Protein 6NU9 (pdb70)

Sequence (168 aa):
ISDISGSYVVVPGTALQPLLYQALDLPAEIVARAGRLTTATVKVSQVDGRIDCETLLGNKKTFRRTSFVVDGAVLETNHNLSSFDASSQSTTMAAGPFSSLTTYAASAAGLEVRYVAAGLDHRRAVVFAPGVSSPRSAPGEVTAFCSSALYRFNREAQRLNFWFHPEGLLGPFAPFSSPGHVWE

Foldseek 3Di:
DLWQFAKWKFQLCQCLLVCVVQVDDPVLSVLSNQWMWIWGWGDDDQKIWIWIGAAPDIDIFMDHAQFDFAALGGWHGDSVQQKIDDDQKIKHWDADQQHIKMWIDGVVGTGIGGTGGDGYDHDHVVSVVVSQVVLQVVSVVSNVVGTSADSCQSRDRNHVTGGDDNPD

Solvent-accessible surface area: 7821 Å² total; per-residue (Å²): 112,110,82,4,52,32,28,13,30,0,41,0,96,26,0,56,64,0,0,112,34,2,118,12,55,86,87,2,6,47,54,0,11,136,4,24,0,7,0,98,7,49,33,62,106,40,104,0,45,8,50,4,68,0,17,78,82,55,25,150,16,42,8,65,90,39,15,95,4,51,60,84,76,89,2,64,12,58,30,104,128,32,40,0,30,7,64,97,19,37,3,59,11,63,18,75,106,66,1,0,77,0,93,3,50,13,106,89,14,98,31,117,6,76,1,54,76,31,118,13,101,165,11,56,43,54,60,0,64,36,0,29,46,6,2,135,150,42,3,50,77,41,103,100,130,97,19,40,4,12,21,15,1,0,0,4,3,3,1,4,4,8,6,36,104,88,166,125

Radius of gyration: 14.6 Å; Cα contacts (8 Å, |Δi|>4): 409; chains: 1; bounding box: 34×32×35 Å

Secondary structure (DSSP, 8-state):
-----EEEEEEGGGGHHHHHHTT--HHHHHHHHT-EEEEEEEEETTEEEEEEEETTEEEEEEEETT-B--B--B-EEEGGGTEEEETTEEEEEEEETTEEEEEEEETTEEEEEEE-BS------HHHHHHHHHHHHHHHHHTT---B---HHHHSSTTTT---S-S--

Nearest PDB structures (foldseek):
  6nu9-assembly1_A  TM=1.006E+00  e=6.346E-36  Paslahepevirus balayani
  7fyd-assembly1_A  TM=7.045E-01  e=6.389E-04  Homo sapiens
  7fzt-assembly1_A  TM=7.239E-01  e=8.554E-04  Homo sapiens
  1fdq-assembly2_B  TM=6.853E-01  e=8.069E-04  Homo sapiens
  5n4m-assembly1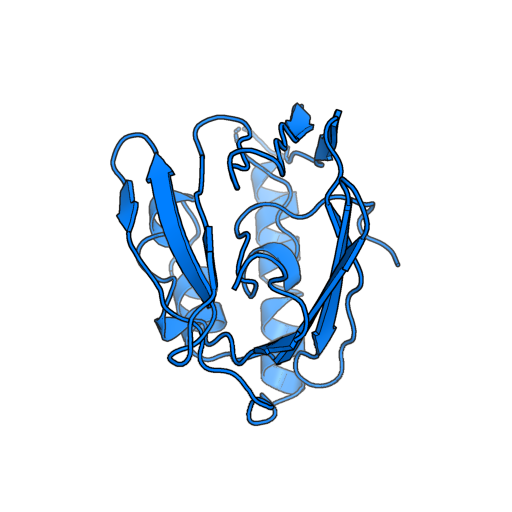_A  TM=6.999E-01  e=5.220E-03  Homo sapiens

B-factor: mean 17.51, std 11.41, range [2.57, 58.58]

Organism: Hepatitis E virus genotype 1 (isolate Human/Pakistan/Sar-55) (NCBI:txid33774)

Structure (mmCIF, N/CA/C/O backbone):
data_6NU9
#
_entry.id   6NU9
#
_cell.length_a   64.399
_cell.length_b   64.399
_cell.length_c   158.901
_cell.angle_alpha   90.000
_cell.angle_beta   90.000
_cell.angle_gamma   120.000
#
_symmetry.space_group_name_H-M   'P 65 2 2'
#
loop_
_entity.id
_entity.type
_entity.pdbx_description
1 polymer 'Zinc-Binding Non-Structural Protein'
2 non-polymer 'ZINC ION'
3 non-polymer 'NITRITE ION'
4 non-polymer GLYCEROL
5 water water
#
loop_
_atom_site.group_PDB
_atom_site.id
_atom_site.type_symbol
_atom_site.label_atom_id
_atom_site.label_alt_id
_atom_site.label_comp_id
_atom_site.label_asym_id
_atom_site.label_entity_id
_atom_site.label_seq_id
_atom_site.pdbx_PDB_ins_code
_atom_site.Cartn_x
_atom_site.Cartn_y
_atom_site.Cartn_z
_atom_site.occupancy
_atom_site.B_iso_or_equiv
_atom_site.auth_seq_id
_atom_site.auth_comp_id
_atom_site.auth_asym_id
_atom_site.auth_atom_id
_atom_site.pdbx_PDB_model_num
ATOM 1 N N . ILE A 1 7 ? -11.143 18.770 91.215 1.00 41.21 7 ILE A N 1
ATOM 2 C CA . ILE A 1 7 ? -11.737 19.022 89.910 1.00 39.40 7 ILE A CA 1
ATOM 3 C C . ILE A 1 7 ? -11.416 20.416 89.414 1.00 37.35 7 ILE A C 1
ATOM 4 O O . ILE A 1 7 ? -10.811 20.578 88.360 1.00 38.19 7 ILE A O 1
ATOM 6 N N . SER A 1 8 ? -11.865 21.435 90.156 1.00 35.16 8 SER A N 1
ATOM 7 C CA . SER A 1 8 ? -11.555 22.806 89.765 1.00 35.25 8 SER A CA 1
ATOM 8 C C . SER A 1 8 ? -10.079 23.119 89.956 1.00 35.46 8 SER A C 1
ATOM 9 O O . SER A 1 8 ? -9.547 24.015 89.289 1.00 38.61 8 SER A O 1
ATOM 12 N N . ASP A 1 9 ? -9.409 22.407 90.857 1.00 32.07 9 ASP A N 1
ATOM 13 C CA . ASP A 1 9 ? -7.973 22.544 91.077 1.00 27.61 9 ASP A CA 1
ATOM 14 C C . ASP A 1 9 ? -7.296 21.390 90.352 1.00 21.86 9 ASP A C 1
ATOM 15 O O . ASP A 1 9 ? -7.476 20.228 90.730 1.00 21.93 9 ASP A O 1
ATOM 20 N N . ILE A 1 10 ? -6.532 21.704 89.298 1.00 18.49 10 ILE A N 1
ATOM 21 C CA . ILE A 1 10 ? -5.813 20.678 88.544 1.00 17.03 10 ILE A CA 1
ATOM 22 C C . ILE A 1 10 ? -4.469 20.334 89.172 1.00 18.20 10 ILE A C 1
ATOM 23 O O . ILE A 1 10 ? -3.718 19.523 88.609 1.00 15.80 10 ILE A O 1
ATOM 28 N N . SER A 1 11 ? -4.159 20.900 90.336 1.00 20.79 11 SER A N 1
ATOM 29 C CA . SER A 1 11 ? -2.869 20.685 90.980 1.00 15.28 11 SER A CA 1
ATOM 30 C C . SER A 1 11 ? -2.608 19.199 91.202 1.00 15.48 11 SER A C 1
ATOM 31 O O . SER A 1 11 ? -3.474 18.468 91.688 1.00 15.66 11 SER A O 1
ATOM 34 N N . GLY A 1 12 ? -1.408 18.751 90.857 1.00 13.37 12 GLY A N 1
ATOM 35 C CA . GLY A 1 12 ? -1.047 17.372 91.106 1.00 12.93 12 GLY A CA 1
ATOM 36 C C . GLY A 1 12 ? 0.184 16.985 90.315 1.00 11.45 12 GLY A C 1
ATOM 37 O O . GLY A 1 12 ? 0.857 17.829 89.721 1.00 14.85 12 GLY A O 1
ATOM 38 N N . SER A 1 13 ? 0.468 15.686 90.337 1.00 13.22 13 SER A N 1
ATOM 39 C CA . SER A 1 13 ? 1.583 15.090 89.613 1.00 9.88 13 SER A CA 1
ATOM 40 C C . SER A 1 13 ? 1.022 14.179 88.532 1.00 9.57 13 SER A C 1
ATOM 41 O O . SER A 1 13 ? 0.185 13.318 88.820 1.00 10.18 13 SER A O 1
ATOM 44 N N . TYR A 1 14 ? 1.477 14.366 87.292 1.00 8.74 14 TYR A N 1
ATOM 45 C CA . TYR A 1 14 ? 0.907 13.664 86.152 1.00 8.54 14 TYR A CA 1
ATOM 46 C C . TYR A 1 14 ? 2.006 13.035 85.308 1.00 7.69 14 TYR A C 1
ATOM 47 O O . TYR A 1 14 ? 3.119 13.557 85.225 1.00 7.18 14 TYR A O 1
ATOM 56 N N . VAL A 1 15 ? 1.671 11.918 84.666 1.00 7.69 15 VAL A N 1
ATOM 57 C CA . VAL A 1 15 ? 2.577 11.213 83.764 1.00 8.22 15 VAL A CA 1
ATOM 58 C C . VAL A 1 15 ? 2.279 11.684 82.346 1.00 6.87 15 VAL A C 1
ATOM 59 O O . VAL A 1 15 ? 1.149 11.536 81.867 1.00 7.20 15 VAL A O 1
ATOM 63 N N . VAL A 1 16 ? 3.278 12.239 81.671 1.00 6.36 16 VAL A N 1
ATOM 64 C CA A VAL A 1 16 ? 3.121 12.799 80.334 0.75 6.13 16 VAL A CA 1
ATOM 65 C CA B VAL A 1 16 ? 3.112 12.790 80.332 0.25 6.13 16 VAL A CA 1
ATOM 66 C C . VAL A 1 16 ? 4.071 12.074 79.390 1.00 5.91 16 VAL A C 1
ATOM 67 O O . VAL A 1 16 ? 5.245 12.420 79.278 1.00 6.21 16 VAL A O 1
ATOM 74 N N . PRO A 1 17 ? 3.592 11.041 78.687 1.00 6.13 17 PRO A N 1
ATOM 75 C CA . PRO A 1 17 ? 4.434 10.373 77.690 1.00 6.13 17 PRO A CA 1
ATOM 76 C C . PRO A 1 17 ? 4.280 10.993 76.309 1.00 6.01 17 PRO A C 1
ATOM 77 O O . PRO A 1 17 ? 3.192 11.400 75.893 1.00 6.03 17 PRO A O 1
ATOM 81 N N . GLY A 1 18 ? 5.400 11.055 75.588 1.00 5.98 18 GLY A N 1
ATOM 82 C CA . GLY A 1 18 ? 5.400 11.604 74.242 1.00 5.93 18 GLY A CA 1
ATOM 83 C C . GLY A 1 18 ? 4.497 10.875 73.268 1.00 6.24 18 GLY A C 1
ATOM 84 O O . GLY A 1 18 ? 4.100 11.458 72.252 1.00 6.18 18 GLY A O 1
ATOM 85 N N . THR A 1 19 ? 4.159 9.614 73.551 1.00 15.69 19 THR A N 1
ATOM 86 C CA . THR A 1 19 ? 3.230 8.887 72.693 1.00 6.99 19 THR A CA 1
ATOM 87 C C . THR A 1 19 ? 1.853 9.534 72.648 1.00 12.78 19 THR A C 1
ATOM 88 O O . THR A 1 19 ? 1.110 9.312 71.688 1.00 12.06 19 THR A O 1
ATOM 92 N N . ALA A 1 20 ? 1.490 10.312 73.664 1.00 6.61 20 ALA A N 1
ATOM 93 C CA . ALA A 1 20 ? 0.156 10.888 73.756 1.00 6.73 20 ALA A CA 1
ATOM 94 C C . ALA A 1 20 ? -0.003 12.187 72.973 1.00 6.46 20 ALA A C 1
ATOM 95 O O . ALA A 1 20 ? -1.118 12.720 72.913 1.00 7.44 20 ALA A O 1
ATOM 97 N N . LEU A 1 21 ? 1.071 12.707 72.370 1.00 6.12 21 LEU A N 1
ATOM 98 C CA . LEU A 1 21 ? 1.045 14.024 71.742 1.00 5.86 21 LEU A CA 1
ATOM 99 C C . LEU A 1 21 ? 1.560 13.994 70.306 1.00 5.86 21 LEU A C 1
ATOM 100 O O . LEU A 1 21 ? 1.838 15.053 69.735 1.00 5.63 21 LEU A O 1
ATOM 105 N N . GLN A 1 22 ? 1.669 12.811 69.706 1.00 6.85 22 GLN A N 1
ATOM 106 C CA . GLN A 1 22 ? 2.213 12.712 68.352 1.00 6.45 22 GLN A CA 1
ATOM 107 C C . GLN A 1 22 ? 1.449 13.525 67.313 1.00 6.45 22 GLN A C 1
ATOM 108 O O . GLN A 1 22 ? 2.108 14.164 66.472 1.00 6.63 22 GLN A O 1
ATOM 114 N N . PRO A 1 23 ? 0.111 13.531 67.272 1.00 6.60 23 PRO A N 1
ATOM 115 C CA . PRO A 1 23 ? -0.560 14.412 66.303 1.00 6.91 23 PRO A CA 1
ATOM 116 C C . PRO A 1 23 ? -0.201 15.871 66.497 1.00 6.12 23 PRO A C 1
ATOM 117 O O . PRO A 1 23 ? -0.120 16.625 65.519 1.00 7.41 23 PRO A O 1
ATOM 121 N N . LEU A 1 24 ? 0.017 16.296 67.741 1.00 5.81 24 LEU A N 1
ATOM 122 C CA A LEU A 1 24 ? 0.407 17.680 67.975 0.68 5.44 24 LEU A CA 1
ATOM 123 C CA B LEU A 1 24 ? 0.419 17.674 68.000 0.32 5.44 24 LEU A CA 1
ATOM 124 C C . LEU A 1 24 ? 1.797 17.956 67.414 1.00 5.24 24 LEU A C 1
ATOM 125 O O . LEU A 1 24 ? 2.008 18.972 66.742 1.00 5.09 24 LEU A O 1
ATOM 134 N N . TYR A 1 25 ? 2.756 17.059 67.669 1.00 5.32 25 TYR A N 1
ATOM 135 C CA . TYR A 1 25 ? 4.109 17.261 67.155 1.00 5.32 25 TYR A CA 1
ATOM 136 C C . TYR A 1 25 ? 4.111 17.357 65.633 1.00 5.63 25 TYR A C 1
ATOM 137 O O . TYR A 1 25 ? 4.843 18.170 65.053 1.00 5.59 25 TYR A O 1
ATOM 146 N N . GLN A 1 26 ? 3.311 16.522 64.968 1.00 6.04 26 GLN A N 1
ATOM 147 C CA . GLN A 1 26 ? 3.208 16.608 63.515 1.00 11.65 26 GLN A CA 1
ATOM 148 C C . GLN A 1 26 ? 2.647 17.957 63.083 1.00 10.31 26 GLN A C 1
ATOM 149 O O . GLN A 1 26 ? 3.100 18.538 62.091 1.00 7.73 26 GLN A O 1
ATOM 155 N N . ALA A 1 27 ? 1.670 18.479 63.830 1.00 5.84 27 ALA A N 1
ATOM 156 C CA . ALA A 1 27 ? 1.047 19.749 63.480 1.00 8.16 27 ALA A CA 1
ATOM 157 C C . ALA A 1 27 ? 1.991 20.920 63.686 1.00 9.66 27 ALA A C 1
ATOM 158 O O . ALA A 1 27 ? 1.744 22.004 63.147 1.00 10.67 27 ALA A O 1
ATOM 160 N N . LEU A 1 28 ? 3.056 20.723 64.454 1.00 8.86 28 LEU A N 1
ATOM 161 C CA . LEU A 1 28 ? 4.063 21.743 64.697 1.00 8.76 28 LEU A CA 1
ATOM 162 C C . LEU A 1 28 ? 5.130 21.783 63.615 1.00 8.63 28 LEU A C 1
ATOM 163 O O . LEU A 1 28 ? 6.077 22.563 63.738 1.00 6.82 28 LEU A O 1
ATOM 168 N N . ASP A 1 29 ? 5.004 20.956 62.575 1.00 12.44 29 ASP A N 1
ATOM 169 C CA . ASP A 1 29 ? 5.957 20.895 61.462 1.00 14.98 29 ASP A CA 1
ATOM 170 C C . ASP A 1 29 ? 7.359 20.519 61.935 1.00 14.18 29 ASP A C 1
ATOM 171 O O . ASP A 1 29 ? 8.362 21.022 61.422 1.00 13.12 29 ASP A O 1
ATOM 176 N N . LEU A 1 30 ? 7.431 19.614 62.914 1.00 11.18 30 LEU A N 1
ATOM 177 C CA . LEU A 1 30 ? 8.703 19.133 63.426 1.00 10.42 30 LEU A CA 1
ATOM 178 C C . LEU A 1 30 ? 9.223 17.986 62.561 1.00 12.12 30 LEU A C 1
ATOM 179 O O . LEU A 1 30 ? 8.438 17.231 61.983 1.00 12.55 30 LEU A O 1
ATOM 184 N N . PRO A 1 31 ? 10.541 17.833 62.459 1.00 13.08 31 PRO A N 1
ATOM 185 C CA . PRO A 1 31 ? 11.093 16.743 61.649 1.00 11.98 31 PRO A CA 1
ATOM 186 C C . PRO A 1 31 ? 10.841 15.379 62.279 1.00 10.14 31 PRO A C 1
ATOM 187 O O . PRO A 1 31 ? 10.574 15.249 63.475 1.00 8.50 31 PRO A O 1
ATOM 191 N N . ALA A 1 32 ? 10.936 14.348 61.432 1.00 8.22 32 ALA A N 1
ATOM 192 C CA . ALA A 1 32 ? 10.640 12.983 61.859 1.00 8.15 32 ALA A CA 1
ATOM 193 C C . ALA A 1 32 ? 11.457 12.579 63.079 1.00 7.78 32 ALA A C 1
ATOM 194 O O . ALA A 1 32 ? 10.941 11.916 63.986 1.00 7.26 32 ALA A O 1
ATOM 196 N N . GLU A 1 33 ? 12.733 12.978 63.124 1.00 8.69 33 GLU A N 1
ATOM 197 C CA . GLU A 1 33 ? 13.591 12.609 64.248 1.00 9.66 33 GLU A CA 1
ATOM 198 C C . GLU A 1 33 ? 13.072 13.179 65.564 1.00 7.33 33 GLU A C 1
ATOM 199 O O . GLU A 1 33 ? 13.073 12.489 66.590 1.00 6.20 33 GLU A O 1
ATOM 205 N N . ILE A 1 34 ? 12.625 14.439 65.555 1.00 6.27 34 ILE A N 1
ATOM 206 C CA . ILE A 1 34 ? 12.143 15.069 66.783 1.00 5.78 34 ILE A CA 1
ATOM 207 C C . ILE A 1 34 ? 10.828 14.436 67.224 1.00 5.69 34 ILE A C 1
ATOM 208 O O . ILE A 1 34 ? 10.634 14.133 68.407 1.00 5.42 34 ILE A O 1
ATOM 213 N N . VAL A 1 35 ? 9.896 14.245 66.285 1.00 6.03 35 VAL A N 1
ATOM 214 C CA . VAL A 1 35 ? 8.636 13.583 66.617 1.00 6.09 35 VAL A CA 1
ATOM 215 C C . VAL A 1 35 ? 8.892 12.214 67.235 1.00 6.07 35 VAL A C 1
ATOM 216 O O . VAL A 1 35 ? 8.271 11.850 68.240 1.00 5.91 35 VAL A O 1
ATOM 220 N N . ALA A 1 36 ? 9.816 11.438 66.647 1.00 6.35 36 ALA A N 1
ATOM 221 C CA . ALA A 1 36 ? 10.094 10.090 67.141 1.00 6.49 36 ALA A CA 1
ATOM 222 C C . ALA A 1 36 ? 10.815 10.124 68.482 1.00 6.09 36 ALA A C 1
ATOM 223 O O . ALA A 1 36 ? 10.507 9.329 69.379 1.00 6.09 36 ALA A O 1
ATOM 225 N N . ARG A 1 37 ? 11.772 11.038 68.646 1.00 5.84 37 ARG A N 1
ATOM 226 C CA . ARG A 1 37 ? 12.495 11.121 69.914 1.00 5.57 37 ARG A CA 1
ATOM 227 C C . ARG A 1 37 ? 11.552 11.467 71.060 1.00 5.27 37 ARG A C 1
ATOM 228 O O . ARG A 1 37 ? 11.582 10.832 72.122 1.00 7.73 37 ARG A O 1
ATOM 236 N N . ALA A 1 38 ? 10.709 12.481 70.864 1.00 5.13 38 ALA A N 1
ATOM 237 C CA . ALA A 1 38 ? 9.727 12.830 71.883 1.00 6.09 38 ALA A CA 1
ATOM 238 C C . ALA A 1 38 ? 8.777 11.674 72.159 1.00 6.79 38 ALA A C 1
ATOM 239 O O . ALA A 1 38 ? 8.354 11.484 73.303 1.00 5.15 38 ALA A O 1
ATOM 241 N N . GLY A 1 39 ? 8.442 10.888 71.130 1.00 6.25 39 GLY A N 1
ATOM 242 C CA . GLY A 1 39 ? 7.552 9.756 71.327 1.00 5.78 39 GLY A CA 1
ATOM 243 C C . GLY A 1 39 ? 8.110 8.694 72.254 1.00 5.88 39 GLY A C 1
ATOM 244 O O . GLY A 1 39 ? 7.349 7.949 72.878 1.00 9.75 39 GLY A O 1
ATOM 245 N N . ARG A 1 40 ? 9.433 8.595 72.352 1.00 7.68 40 ARG A N 1
ATOM 246 C CA . ARG A 1 40 ? 10.065 7.604 73.213 1.00 6.01 40 ARG A CA 1
ATOM 247 C C . ARG A 1 40 ? 10.317 8.113 74.624 1.00 7.54 40 ARG A C 1
ATOM 248 O O . ARG A 1 40 ? 10.798 7.349 75.462 1.00 7.27 40 ARG A O 1
ATOM 256 N N . LEU A 1 41 ? 10.008 9.373 74.906 1.00 10.40 41 LEU A N 1
ATOM 257 C CA . LEU A 1 41 ? 10.302 9.979 76.193 1.00 8.84 41 LEU A CA 1
ATOM 258 C C . LEU A 1 41 ? 9.034 10.116 77.023 1.00 5.30 41 LEU A C 1
ATOM 259 O O . LEU A 1 41 ? 7.919 10.136 76.499 1.00 5.36 41 LEU A O 1
ATOM 264 N N . THR A 1 42 ? 9.225 10.191 78.341 1.00 5.36 42 THR A N 1
ATOM 265 C CA A THR A 1 42 ? 8.118 10.385 79.260 0.67 7.68 42 THR A CA 1
ATOM 266 C CA B THR A 1 42 ? 8.132 10.337 79.294 0.33 7.76 42 THR A CA 1
ATOM 267 C C . THR A 1 42 ? 8.596 11.232 80.430 1.00 5.50 42 THR A C 1
ATOM 268 O O . THR A 1 42 ? 9.757 11.164 80.840 1.00 6.00 42 THR A O 1
ATOM 275 N N . ALA A 1 43 ? 7.691 12.055 80.951 1.00 5.59 43 ALA A N 1
ATOM 276 C CA . ALA A 1 43 ? 8.062 12.988 82.001 1.00 5.70 43 ALA A CA 1
ATOM 277 C C . ALA A 1 43 ? 7.022 12.976 83.111 1.00 6.08 43 ALA A C 1
ATOM 278 O O . ALA A 1 43 ? 5.870 12.576 82.916 1.00 6.23 43 ALA A O 1
ATOM 280 N N . THR A 1 44 ? 7.463 13.397 84.293 1.00 6.32 44 THR A N 1
ATOM 281 C CA . THR A 1 44 ? 6.576 13.758 85.388 1.00 6.77 44 THR A CA 1
ATOM 282 C C . THR A 1 44 ? 6.443 15.273 85.390 1.00 6.90 44 THR A C 1
ATOM 283 O O . THR A 1 44 ? 7.451 15.987 85.367 1.00 6.80 44 THR A O 1
ATOM 287 N N . VAL A 1 45 ? 5.211 15.765 85.396 1.00 7.21 45 VAL A N 1
ATOM 288 C CA . VAL A 1 45 ? 4.964 17.196 85.514 1.00 7.54 45 VAL A CA 1
ATOM 289 C C . VAL A 1 45 ? 4.185 17.431 86.794 1.00 8.23 45 VAL A C 1
ATOM 290 O O . VAL A 1 45 ? 3.074 16.911 86.958 1.00 8.50 45 VAL A O 1
ATOM 294 N N . LYS A 1 46 ? 4.770 18.206 87.697 1.00 8.59 46 LYS A N 1
ATOM 295 C CA . LYS A 1 46 ? 4.106 18.615 88.928 1.00 9.37 46 LYS A CA 1
ATOM 296 C C . LYS A 1 46 ? 3.450 19.967 88.674 1.00 9.89 46 LYS A C 1
ATOM 297 O O . LYS A 1 46 ? 4.133 20.965 88.424 1.00 9.96 46 LYS A O 1
ATOM 303 N N . VAL A 1 47 ? 2.122 19.993 88.713 1.00 10.36 47 VAL A N 1
ATOM 304 C CA . VAL A 1 47 ? 1.347 21.183 88.386 1.00 10.99 47 VAL A CA 1
ATOM 305 C C . VAL A 1 47 ? 0.850 21.812 89.679 1.00 12.02 47 VAL A C 1
ATOM 306 O O . VAL A 1 47 ? 0.346 21.115 90.569 1.00 12.33 47 VAL A O 1
ATOM 310 N N . SER A 1 48 ? 0.990 23.130 89.789 1.00 16.85 48 SER A N 1
ATOM 311 C CA . SER A 1 48 ? 0.442 23.874 90.917 1.00 13.83 48 SER A CA 1
ATOM 312 C C . SER A 1 48 ? -0.342 25.048 90.353 1.00 14.63 48 SER A C 1
ATOM 313 O O . SER A 1 48 ? 0.239 25.955 89.749 1.00 14.68 48 SER A O 1
ATOM 316 N N . GLN A 1 49 ? -1.653 25.033 90.545 1.00 15.36 49 GLN A N 1
ATOM 317 C CA . GLN A 1 49 ? -2.511 26.124 90.107 1.00 17.14 49 GLN A CA 1
ATOM 318 C C . GLN A 1 49 ? -2.796 27.039 91.290 1.00 19.99 49 GLN A C 1
ATOM 319 O O . GLN A 1 49 ? -3.414 26.610 92.271 1.00 20.69 49 GLN A O 1
ATOM 325 N N . VAL A 1 50 ? -2.346 28.290 91.196 1.00 22.41 50 VAL A N 1
ATOM 326 C CA . VAL A 1 50 ? -2.655 29.323 92.177 1.00 25.86 50 VAL A CA 1
ATOM 327 C C . VAL A 1 50 ? -3.317 30.486 91.445 1.00 27.41 50 VAL A C 1
A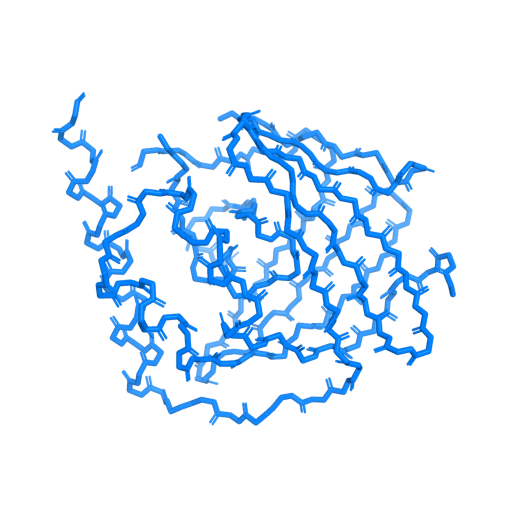TOM 328 O O . VAL A 1 50 ? -2.803 30.956 90.424 1.00 28.01 50 VAL A O 1
ATOM 332 N N . ASP A 1 51 ? -4.476 30.921 91.945 1.00 28.84 51 ASP A N 1
ATOM 333 C CA . ASP A 1 51 ? -5.163 32.091 91.406 1.00 32.83 51 ASP A CA 1
ATOM 334 C C . ASP A 1 51 ? -5.319 32.011 89.893 1.00 33.16 51 ASP A C 1
ATOM 335 O O . ASP A 1 51 ? -6.009 31.124 89.374 1.00 34.57 51 ASP A O 1
ATOM 337 N N . GLY A 1 52 ? -4.661 32.925 89.185 1.00 30.90 52 GLY A N 1
ATOM 338 C CA . GLY A 1 52 ? -4.694 32.934 87.738 1.00 28.67 52 GLY A CA 1
ATOM 339 C C . GLY A 1 52 ? -3.387 32.458 87.148 1.00 26.30 52 GLY A C 1
ATOM 340 O O . GLY A 1 52 ? -3.024 32.848 86.036 1.00 27.72 52 GLY A O 1
ATOM 341 N N . ARG A 1 53 ? -2.667 31.614 87.884 1.00 22.09 53 ARG A N 1
ATOM 342 C CA . ARG A 1 53 ? -1.340 31.172 87.482 1.00 21.08 53 ARG A CA 1
ATOM 343 C C . ARG A 1 53 ? -1.250 29.657 87.571 1.00 17.85 53 ARG A C 1
ATOM 344 O O . ARG A 1 53 ? -1.884 29.041 88.425 1.00 17.54 53 ARG A O 1
ATOM 352 N N . ILE A 1 54 ? -0.420 29.066 86.711 1.00 16.55 54 ILE A N 1
ATOM 353 C CA . ILE A 1 54 ? -0.104 27.640 86.739 1.00 14.84 54 ILE A CA 1
ATOM 354 C C . ILE A 1 54 ? 1.408 27.507 86.709 1.00 14.04 54 ILE A C 1
ATOM 355 O O . ILE A 1 54 ? 2.045 27.890 85.721 1.00 13.73 54 ILE A O 1
ATOM 360 N N . ASP A 1 55 ? 1.981 26.978 87.783 1.00 13.82 55 ASP A N 1
ATOM 361 C CA . ASP A 1 55 ? 3.402 26.684 87.849 1.00 13.11 55 ASP A CA 1
ATOM 362 C C . ASP A 1 55 ? 3.614 25.217 87.517 1.00 11.94 55 ASP A C 1
ATOM 363 O O . ASP A 1 55 ? 2.879 24.354 88.001 1.00 11.86 55 ASP A O 1
ATOM 368 N N . CYS A 1 56 ? 4.622 24.934 86.698 1.00 11.48 56 CYS A N 1
ATOM 369 C CA . CYS A 1 56 ? 4.904 23.568 86.274 1.00 12.70 56 CYS A CA 1
ATOM 370 C C . CYS A 1 56 ? 6.362 23.237 86.544 1.00 9.68 56 CYS A C 1
ATOM 371 O O . CYS A 1 56 ? 7.252 24.024 86.209 1.00 14.04 56 CYS A O 1
ATOM 374 N N . GLU A 1 57 ? 6.596 22.088 87.175 1.00 9.32 57 GLU A N 1
ATOM 375 C CA . GLU A 1 57 ? 7.925 21.504 87.309 1.00 8.87 57 GLU A CA 1
ATOM 376 C C . GLU A 1 57 ? 7.924 20.188 86.549 1.00 8.10 57 GLU A C 1
ATOM 377 O O . GLU A 1 57 ? 7.152 19.283 86.879 1.00 8.06 57 GLU A O 1
ATOM 383 N N . THR A 1 58 ? 8.772 20.091 85.531 1.00 7.59 58 THR A N 1
ATOM 384 C CA . THR A 1 58 ? 8.848 18.923 84.667 1.00 6.97 58 THR A CA 1
ATOM 385 C C . THR A 1 58 ? 10.136 18.169 84.955 1.00 8.64 58 THR A C 1
ATOM 386 O O . THR A 1 58 ? 11.222 18.749 84.893 1.00 6.78 58 THR A O 1
ATOM 390 N N . LEU A 1 59 ? 10.010 16.884 85.257 1.00 6.61 59 LEU A N 1
ATOM 391 C CA . LEU A 1 59 ? 11.150 16.021 85.537 1.00 6.52 59 LEU A CA 1
ATOM 392 C C . LEU A 1 59 ? 11.313 15.091 84.343 1.00 6.08 59 LEU A C 1
ATOM 393 O O . LEU A 1 59 ? 10.447 14.250 84.085 1.00 6.01 59 LEU A O 1
ATOM 398 N N . LEU A 1 60 ? 12.416 15.252 83.613 1.00 5.89 60 LEU A N 1
ATOM 399 C CA . LEU A 1 60 ? 12.649 14.544 82.359 1.00 6.69 60 LEU A CA 1
ATOM 400 C C . LEU A 1 60 ? 14.075 14.011 82.367 1.00 6.53 60 LEU A C 1
ATOM 401 O O . LEU A 1 60 ? 15.031 14.788 82.272 1.00 5.70 60 LEU A O 1
ATOM 406 N N . GLY A 1 61 ? 14.215 12.693 82.478 1.00 7.66 61 GLY A N 1
ATOM 407 C CA . GLY A 1 61 ? 15.539 12.108 82.617 1.00 7.70 61 GLY A CA 1
ATOM 408 C C . GLY A 1 61 ? 16.280 12.732 83.781 1.00 12.89 61 GLY A C 1
ATOM 409 O O . GLY A 1 61 ? 15.779 12.787 84.911 1.00 7.90 61 GLY A O 1
ATOM 410 N N . ASN A 1 62 ? 17.482 13.237 83.502 1.00 11.55 62 ASN A N 1
ATOM 411 C CA . ASN A 1 62 ? 18.300 13.931 84.490 1.00 9.70 62 ASN A CA 1
ATOM 412 C C . ASN A 1 62 ? 18.163 15.446 84.388 1.00 8.27 62 ASN A C 1
ATOM 413 O O . ASN A 1 62 ? 19.126 16.173 84.651 1.00 8.14 62 ASN A O 1
ATOM 418 N N . LYS A 1 63 ? 16.990 15.939 83.996 1.00 7.86 63 LYS A N 1
ATOM 419 C CA A LYS A 1 63 ? 16.766 17.365 83.821 0.38 8.07 63 LYS A CA 1
ATOM 420 C CA B LYS A 1 63 ? 16.761 17.365 83.815 0.62 8.07 63 LYS A CA 1
ATOM 421 C C . LYS A 1 63 ? 15.515 17.788 84.575 1.00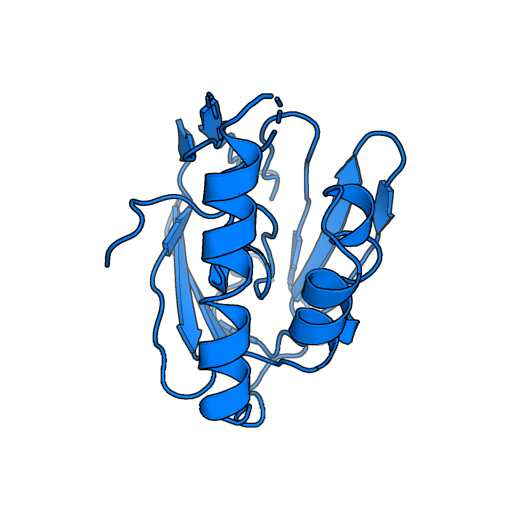 8.06 63 LYS A C 1
ATOM 422 O O . LYS A 1 63 ? 14.541 17.034 84.653 1.00 7.88 63 LYS A O 1
ATOM 433 N N . THR A 1 64 ? 15.558 18.993 85.137 1.00 8.39 64 THR A N 1
ATOM 434 C CA . THR A 1 64 ? 14.408 19.631 85.760 1.00 8.56 64 THR A CA 1
ATOM 435 C C . THR A 1 64 ? 14.144 20.934 85.021 1.00 8.83 64 THR A C 1
ATOM 436 O O . THR A 1 64 ? 15.058 21.744 84.845 1.00 9.77 64 THR A O 1
ATOM 440 N N . PHE A 1 65 ? 12.905 21.128 84.582 1.00 8.76 65 PHE A N 1
ATOM 441 C CA . PHE A 1 65 ? 12.487 22.363 83.936 1.00 9.05 65 PHE A CA 1
ATOM 442 C C . PHE A 1 65 ? 11.344 22.970 84.731 1.00 15.70 65 PHE A C 1
ATOM 443 O O . PHE A 1 65 ? 10.473 22.251 85.228 1.00 14.41 65 PHE A O 1
ATOM 451 N N . ARG A 1 66 ? 11.360 24.293 84.861 1.00 17.96 66 ARG A N 1
ATOM 452 C CA A ARG A 1 66 ? 10.320 25.019 85.575 0.52 10.34 66 ARG A CA 1
ATOM 453 C CA B ARG A 1 66 ? 10.320 25.019 85.574 0.48 10.34 66 ARG A CA 1
ATOM 454 C C . ARG A 1 66 ? 9.743 26.088 84.661 1.00 14.33 66 ARG A C 1
ATOM 455 O O . ARG A 1 66 ? 10.490 26.817 84.001 1.00 13.75 66 ARG A O 1
ATOM 470 N N . THR A 1 67 ? 8.414 26.165 84.620 1.00 10.60 67 THR A N 1
ATOM 471 C CA . THR A 1 67 ? 7.698 27.136 83.811 1.00 10.85 67 THR A CA 1
ATOM 472 C C . THR A 1 67 ? 6.517 27.651 84.617 1.00 14.20 67 THR A C 1
ATOM 473 O O . THR A 1 67 ? 6.028 26.988 85.536 1.00 15.70 67 THR A O 1
ATOM 477 N N . SER A 1 68 ? 6.056 28.843 84.267 1.00 14.52 68 SER A N 1
ATOM 478 C CA . SER A 1 68 ? 4.882 29.413 84.905 1.00 14.63 68 SER A CA 1
ATOM 479 C C . SER A 1 68 ? 3.984 29.980 83.821 1.00 13.01 68 SER A C 1
ATOM 480 O O . SER A 1 68 ? 4.440 30.758 82.976 1.00 12.57 68 SER A O 1
ATOM 483 N N . PHE A 1 69 ? 2.718 29.586 83.844 1.00 12.35 69 PHE A N 1
ATOM 484 C CA . PHE A 1 69 ? 1.759 29.999 82.832 1.00 12.32 69 PHE A CA 1
ATOM 485 C C . PHE A 1 69 ? 0.897 31.118 83.399 1.00 13.21 69 PHE A C 1
ATOM 486 O O . PHE A 1 69 ? 0.174 30.917 84.380 1.00 13.61 69 PHE A O 1
ATOM 494 N N . VAL A 1 70 ? 1.017 32.303 82.804 1.00 19.03 70 VAL A N 1
ATOM 495 C CA A VAL A 1 70 ? 0.223 33.459 83.191 0.31 17.92 70 VAL A CA 1
ATOM 496 C CA B VAL A 1 70 ? 0.245 33.478 83.192 0.69 17.96 70 VAL A CA 1
ATOM 497 C C . VAL A 1 70 ? -0.220 34.174 81.923 1.00 17.92 70 VAL A C 1
ATOM 498 O O . VAL A 1 70 ? 0.483 34.179 80.908 1.00 14.18 70 VAL A O 1
ATOM 505 N N . ASP A 1 71 ? -1.410 34.764 81.984 1.00 11.43 71 ASP A N 1
ATOM 506 C CA . ASP A 1 71 ? -1.918 35.510 80.843 1.00 11.43 71 ASP A CA 1
ATOM 507 C C . ASP A 1 71 ? -0.949 36.631 80.487 1.00 12.27 71 ASP A C 1
ATOM 508 O O . ASP A 1 71 ? -0.492 37.376 81.358 1.00 12.97 71 ASP A O 1
ATOM 513 N N . GLY A 1 72 ? -0.622 36.737 79.203 1.00 12.45 72 GLY A N 1
ATOM 514 C CA . GLY A 1 72 ? 0.318 37.733 78.743 1.00 13.47 72 GLY A CA 1
ATOM 515 C C . GLY A 1 72 ? 1.767 37.310 78.789 1.00 16.10 72 GLY A C 1
ATOM 516 O O . GLY A 1 72 ? 2.634 38.095 78.385 1.00 19.26 72 GLY A O 1
ATOM 517 N N . ALA A 1 73 ? 2.058 36.102 79.268 1.00 13.31 73 ALA A N 1
ATOM 518 C CA . ALA A 1 73 ? 3.432 35.624 79.325 1.00 16.33 73 ALA A CA 1
ATOM 519 C C . ALA A 1 73 ? 4.050 35.599 77.934 1.00 18.06 73 ALA A C 1
ATOM 520 O O . ALA A 1 73 ? 3.430 35.149 76.966 1.00 16.82 73 ALA A O 1
ATOM 522 N N . VAL A 1 74 ? 5.284 36.094 77.839 1.00 19.29 74 VAL A N 1
ATOM 523 C CA . VAL A 1 74 ? 5.988 36.115 76.564 1.00 20.65 74 VAL A CA 1
ATOM 524 C C . VAL A 1 74 ? 6.364 34.694 76.163 1.00 17.43 74 VAL A C 1
ATOM 525 O O . VAL A 1 74 ? 6.744 33.867 77.005 1.00 19.19 74 VAL A O 1
ATOM 529 N N . LEU A 1 75 ? 6.246 34.398 74.872 1.00 16.19 75 LEU A N 1
ATOM 530 C CA . LEU A 1 75 ? 6.660 33.119 74.306 1.00 16.44 75 LEU A CA 1
ATOM 531 C C . LEU A 1 75 ? 7.721 33.374 73.244 1.00 18.03 75 LEU A C 1
ATOM 532 O O . LEU A 1 75 ? 7.459 34.076 72.262 1.00 19.14 75 LEU A O 1
ATOM 537 N N . GLU A 1 76 ? 8.906 32.801 73.435 1.00 18.86 76 GLU A N 1
ATOM 538 C CA . GLU A 1 76 ? 9.978 32.944 72.456 1.00 23.37 76 GLU A CA 1
ATOM 539 C C . GLU A 1 76 ? 9.575 32.351 71.109 1.00 22.76 76 GLU A C 1
ATOM 540 O O . GLU A 1 76 ? 8.838 31.363 71.044 1.00 20.27 76 GLU A O 1
ATOM 546 N N . THR A 1 77 ? 10.069 32.950 70.025 1.00 23.90 77 THR A N 1
ATOM 547 C CA . THR A 1 77 ? 9.792 32.473 68.672 1.00 27.83 77 THR A CA 1
ATOM 548 C C . THR A 1 77 ? 11.083 32.351 67.870 1.00 31.76 77 THR A C 1
ATOM 549 O O . THR A 1 77 ? 12.144 32.819 68.289 1.00 32.87 77 THR A O 1
ATOM 553 N N . ASN A 1 78 ? 10.954 31.725 66.696 1.00 35.77 78 ASN A N 1
ATOM 554 C CA . ASN A 1 78 ? 12.049 31.404 65.768 1.00 41.26 78 ASN A CA 1
ATOM 555 C C . ASN A 1 78 ? 12.939 30.289 66.300 1.00 43.74 78 ASN A C 1
ATOM 556 O O . ASN A 1 78 ? 13.289 29.373 65.555 1.00 46.05 78 ASN A O 1
ATOM 561 N N . HIS A 1 83 ? 5.612 36.157 70.409 1.00 30.58 83 HIS A N 1
ATOM 562 C CA . HIS A 1 83 ? 4.267 36.585 70.772 1.00 29.26 83 HIS A CA 1
ATOM 563 C C . HIS A 1 83 ? 4.000 36.372 72.256 1.00 26.61 83 HIS A C 1
ATOM 564 O O . HIS A 1 83 ? 4.926 36.168 73.045 1.00 25.09 83 HIS A O 1
ATOM 566 N N . ASN A 1 84 ? 2.726 36.429 72.63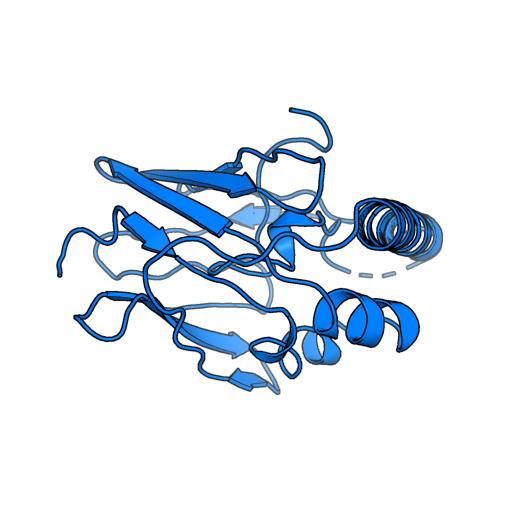5 1.00 24.55 84 ASN A N 1
ATOM 567 C CA . ASN A 1 84 ? 2.333 36.371 74.034 1.00 22.72 84 ASN A CA 1
ATOM 568 C C . ASN A 1 84 ? 1.264 35.310 74.248 1.00 19.40 84 ASN A C 1
ATOM 569 O O . ASN A 1 84 ? 0.462 35.010 73.356 1.00 17.11 84 ASN A O 1
ATOM 574 N N . LEU A 1 85 ? 1.256 34.757 75.457 1.00 13.02 85 LEU A N 1
ATOM 575 C CA . LEU A 1 85 ? 0.328 33.705 75.833 1.00 12.42 85 LEU A CA 1
ATOM 576 C C . LEU A 1 85 ? -0.989 34.301 76.310 1.00 11.97 85 LEU A C 1
ATOM 577 O O . LEU A 1 85 ? -1.002 35.231 77.121 1.00 11.96 85 LEU A O 1
ATOM 582 N N . SER A 1 86 ? -2.092 33.775 75.790 1.00 9.85 86 SER A N 1
ATOM 583 C CA A SER A 1 86 ? -3.425 34.109 76.273 0.69 10.24 86 SER A CA 1
ATOM 584 C CA B SER A 1 86 ? -3.426 34.108 76.269 0.31 10.19 86 SER A CA 1
ATOM 585 C C . SER A 1 86 ? -3.895 32.987 77.188 1.00 10.95 86 SER A C 1
ATOM 586 O O . SER A 1 86 ? -4.010 31.835 76.757 1.00 11.06 86 SER A O 1
ATOM 591 N N . PHE A 1 87 ? -4.158 33.317 78.448 1.00 12.75 87 PHE A N 1
ATOM 592 C CA . PHE A 1 87 ? -4.536 32.314 79.435 1.00 11.77 87 PHE A CA 1
ATOM 593 C C . PHE A 1 87 ? -5.720 32.822 80.240 1.00 14.23 87 PHE A C 1
ATOM 594 O O . PHE A 1 87 ? -5.637 33.879 80.873 1.00 17.85 87 PHE A O 1
ATOM 602 N N . ASP A 1 88 ? -6.813 32.065 80.221 1.00 12.22 88 ASP A N 1
ATOM 603 C CA . ASP A 1 88 ? -8.019 32.386 80.981 1.00 12.75 88 ASP A CA 1
ATOM 604 C C . ASP A 1 88 ? -8.324 31.192 81.879 1.00 10.62 88 ASP A C 1
ATOM 605 O O . ASP A 1 8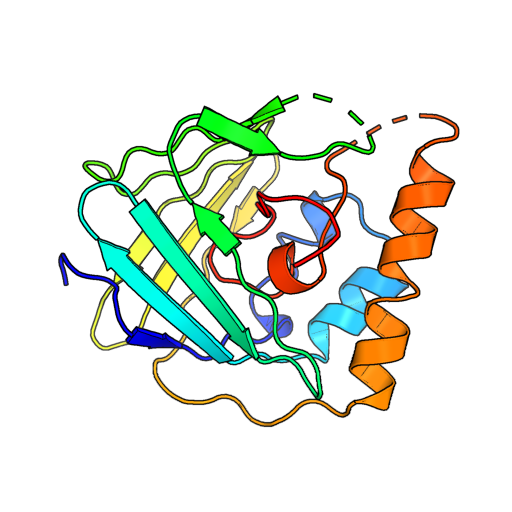8 ? -8.907 30.198 81.432 1.00 10.40 88 ASP A O 1
ATOM 610 N N . ALA A 1 89 ? -7.919 31.287 83.146 1.00 13.07 89 ALA A N 1
ATOM 611 C CA . ALA A 1 89 ? -8.152 30.188 84.076 1.00 10.74 89 ALA A CA 1
ATOM 612 C C . ALA A 1 89 ? -9.638 29.941 84.289 1.00 11.23 89 ALA A C 1
ATOM 613 O O . ALA A 1 89 ? -10.051 28.793 84.497 1.00 11.14 89 ALA A O 1
ATOM 615 N N . SER A 1 90 ? -10.457 30.998 84.230 1.00 11.94 90 SER A N 1
ATOM 616 C CA A SER A 1 90 ? -11.894 30.835 84.431 0.79 12.67 90 SER A CA 1
ATOM 617 C CA B SER A 1 90 ? -11.893 30.836 84.431 0.21 12.67 90 SER A CA 1
ATOM 618 C C . SER A 1 90 ? -12.515 29.951 83.358 1.00 12.54 90 SER A C 1
ATOM 619 O O . SER A 1 90 ? -13.523 29.281 83.613 1.00 14.20 90 SER A O 1
ATOM 624 N N . GLN A 1 91 ? -11.936 29.937 82.160 1.00 12.02 91 GLN A N 1
ATOM 625 C CA . GLN A 1 91 ? -12.418 29.103 81.071 1.00 12.04 91 GLN A CA 1
ATOM 626 C C . GLN A 1 91 ? -11.497 27.928 80.777 1.00 11.18 91 GLN A C 1
ATOM 627 O O . GLN A 1 91 ? -11.781 27.154 79.856 1.00 11.73 91 GLN A O 1
ATOM 633 N N . SER A 1 92 ? -10.410 27.776 81.535 1.00 11.86 92 SER A N 1
ATOM 634 C CA . SER A 1 92 ? -9.472 26.666 81.373 1.00 10.62 92 SER A CA 1
ATOM 635 C C . SER A 1 92 ? -8.962 26.585 79.937 1.00 9.61 92 SER A C 1
ATOM 636 O O . SER A 1 92 ? -8.896 25.513 79.332 1.00 9.56 92 SER A O 1
ATOM 639 N N . THR A 1 93 ? -8.596 27.743 79.388 1.00 9.78 93 THR A N 1
ATOM 640 C CA A THR A 1 93 ? -8.169 27.847 78.002 0.55 9.78 93 THR A CA 1
ATOM 641 C CA B THR A 1 93 ? -8.171 27.856 78.000 0.45 9.82 93 THR A CA 1
ATOM 642 C C . THR A 1 93 ? -6.830 28.568 77.916 1.00 9.90 93 THR A C 1
ATOM 643 O O . THR A 1 93 ? -6.581 29.534 78.643 1.00 10.26 93 THR A O 1
ATOM 650 N N . MET A 1 94 ? -5.975 28.081 77.021 1.00 8.49 94 MET A N 1
ATOM 651 C CA . MET A 1 94 ? -4.686 28.674 76.702 1.00 8.25 94 MET A CA 1
ATOM 652 C C . MET A 1 94 ? -4.583 28.775 75.192 1.00 9.13 94 MET A C 1
ATOM 653 O O . MET A 1 94 ? -4.977 27.849 74.481 1.00 8.26 94 MET A O 1
ATOM 658 N N . ALA A 1 95 ? -4.051 29.887 74.698 1.00 8.41 95 ALA A N 1
ATOM 659 C CA . ALA A 1 95 ? -3.975 30.061 73.257 1.00 8.56 95 ALA A CA 1
ATOM 660 C C . ALA A 1 95 ? -2.798 30.955 72.909 1.00 8.64 95 ALA A C 1
ATOM 661 O O . ALA A 1 95 ? -2.470 31.893 73.640 1.00 8.90 95 ALA A O 1
ATOM 663 N N . ALA A 1 96 ? -2.170 30.652 71.775 1.00 8.57 96 ALA A N 1
ATOM 664 C CA . ALA A 1 96 ? -1.086 31.468 71.251 1.00 11.32 96 ALA A CA 1
ATOM 665 C C . ALA A 1 96 ? -0.833 31.085 69.804 1.00 10.78 96 ALA A C 1
ATOM 666 O O . ALA A 1 96 ? -0.722 29.898 69.484 1.00 10.69 96 ALA A O 1
ATOM 668 N N . GLY A 1 97 ? -0.747 32.078 68.926 1.00 10.53 97 GLY A N 1
ATOM 669 C CA . GLY A 1 97 ? -0.621 31.819 67.515 1.00 10.27 97 GLY A CA 1
ATOM 670 C C . GLY A 1 97 ? -1.784 30.991 67.013 1.00 11.81 97 GLY A C 1
ATOM 671 O O . GLY A 1 97 ? -2.942 31.222 67.374 1.00 13.66 97 GLY A O 1
ATOM 672 N N . PRO A 1 98 ? -1.492 29.985 66.185 1.00 12.23 98 PRO A N 1
ATOM 673 C CA . PRO A 1 98 ? -2.564 29.145 65.637 1.00 12.42 98 PRO A CA 1
ATOM 674 C C . PRO A 1 98 ? -3.103 28.111 66.607 1.00 10.93 98 PRO A C 1
ATOM 675 O O . PRO A 1 98 ? -4.086 27.437 66.271 1.00 10.19 98 PRO A O 1
ATOM 679 N N . PHE A 1 99 ? -2.518 27.966 67.793 1.00 6.24 99 PHE A N 1
ATOM 680 C CA . PHE A 1 99 ? -2.819 26.848 68.675 1.00 7.87 99 PHE A CA 1
ATOM 681 C C . PHE A 1 99 ? -3.644 27.285 69.877 1.00 6.55 99 PHE A C 1
ATOM 682 O O . PHE A 1 99 ? -3.470 28.388 70.404 1.00 5.54 99 PHE A O 1
ATOM 690 N N . SER A 1 100 ? -4.548 26.407 70.300 1.00 5.42 100 SER A N 1
ATOM 691 C CA A SER A 1 100 ? -5.361 26.635 71.484 0.46 8.77 100 SER A CA 1
ATOM 692 C CA B SER A 1 100 ? -5.362 26.634 71.482 0.54 8.84 100 SER A CA 1
ATOM 693 C C . SER A 1 100 ? -5.574 25.308 72.195 1.00 9.90 100 SER A C 1
ATOM 694 O O . SER A 1 100 ? -5.500 24.238 71.586 1.00 10.91 100 SER A O 1
ATOM 699 N N . LEU A 1 101 ? -5.830 25.382 73.497 1.00 5.30 101 LEU A N 1
ATOM 700 C CA . LEU A 1 101 ? -6.048 24.154 74.242 1.00 5.30 101 LEU A CA 1
ATOM 701 C C . LEU A 1 101 ? -7.048 24.396 75.358 1.00 8.12 101 LEU A C 1
ATOM 702 O O . LEU A 1 101 ? -7.227 25.518 75.835 1.00 6.61 101 LEU A O 1
ATOM 707 N N . THR A 1 102 ? -7.695 23.314 75.768 1.00 6.41 102 THR A N 1
ATOM 708 C CA A THR A 1 102 ? -8.600 23.324 76.907 0.53 7.29 102 THR A CA 1
ATOM 709 C CA B THR A 1 102 ? -8.601 23.319 76.902 0.47 7.29 102 THR A CA 1
ATOM 710 C C . THR A 1 102 ? -8.303 22.117 77.781 1.00 7.29 102 THR A C 1
ATOM 711 O O . THR A 1 102 ? -7.980 21.039 77.275 1.00 7.00 102 THR A O 1
ATOM 718 N N . TYR A 1 103 ? -8.409 22.302 79.094 1.00 7.78 103 TYR A N 1
ATOM 719 C CA . TYR A 1 103 ? -8.065 21.255 80.038 1.00 10.95 103 TYR A CA 1
ATOM 720 C C . TYR A 1 103 ? -9.152 21.115 81.092 1.00 12.19 103 TYR A C 1
ATOM 721 O O . TYR A 1 103 ? -9.931 22.038 81.346 1.00 10.20 103 TYR A O 1
ATOM 730 N N . ALA A 1 104 ? -9.197 19.926 81.690 1.00 10.95 104 ALA A N 1
ATOM 731 C CA . ALA A 1 104 ? -10.051 19.640 82.831 1.00 12.24 104 ALA A CA 1
ATOM 732 C C . ALA A 1 104 ? -9.466 18.438 83.552 1.00 14.07 104 ALA A C 1
ATOM 733 O O . ALA A 1 104 ? -8.935 17.527 82.912 1.00 13.60 104 ALA A O 1
ATOM 735 N N . ALA A 1 105 ? -9.557 18.449 84.876 1.00 16.49 105 ALA A N 1
ATOM 736 C CA . ALA A 1 105 ? -9.035 17.370 85.699 1.00 21.71 105 ALA A CA 1
ATOM 737 C C . ALA A 1 105 ? -10.156 16.428 86.116 1.00 24.61 105 ALA A C 1
ATOM 738 O O . ALA A 1 105 ? -11.310 16.833 86.272 1.00 27.44 105 ALA A O 1
ATOM 740 N N . SER A 1 106 ? -9.801 15.157 86.289 1.00 24.14 106 SER A N 1
ATOM 741 C CA . SER A 1 106 ? -10.738 14.145 86.753 1.00 26.89 106 SER A CA 1
ATOM 742 C C . SER A 1 106 ? -9.950 13.055 87.466 1.00 24.40 106 SER A C 1
ATOM 743 O O . SER A 1 106 ? -8.728 13.140 87.615 1.00 20.10 106 SER A O 1
ATOM 746 N N . ALA A 1 107 ? -10.667 12.017 87.910 1.00 25.64 107 ALA A N 1
ATOM 747 C CA . ALA A 1 107 ? -10.001 10.875 88.527 1.00 24.20 107 ALA A CA 1
ATOM 748 C C . ALA A 1 107 ? -9.075 10.173 87.543 1.00 22.21 107 ALA A C 1
ATOM 749 O O . ALA A 1 107 ? -8.038 9.630 87.944 1.00 24.25 107 ALA A O 1
ATOM 751 N N . ALA A 1 108 ? -9.426 10.179 86.253 1.00 20.04 108 ALA A N 1
ATOM 752 C CA . ALA A 1 108 ? -8.555 9.608 85.232 1.00 18.57 108 ALA A CA 1
ATOM 753 C C . ALA A 1 108 ? -7.319 10.462 84.981 1.00 14.72 108 ALA A C 1
ATOM 754 O O . ALA A 1 108 ? -6.368 9.984 84.354 1.00 13.24 108 ALA A O 1
ATOM 756 N N . GLY A 1 109 ? -7.315 11.709 85.443 1.00 12.75 109 GLY A N 1
ATOM 757 C CA . GLY A 1 109 ? -6.152 12.559 85.298 1.00 12.42 109 GLY A CA 1
ATOM 758 C C . GLY A 1 109 ? -6.447 13.881 84.623 1.00 12.27 109 GLY A C 1
ATOM 759 O O . GLY A 1 109 ? -7.576 14.376 84.668 1.00 13.89 109 GLY A O 1
ATOM 760 N N . LEU A 1 110 ? -5.431 14.462 83.994 1.00 10.61 110 LEU A N 1
ATOM 761 C CA . LEU A 1 110 ? -5.561 15.742 83.312 1.00 8.34 110 LEU A CA 1
ATOM 762 C C . LEU A 1 110 ? -5.870 15.489 81.841 1.00 8.80 110 LEU A C 1
ATOM 763 O O . LEU A 1 110 ? -5.052 14.900 81.124 1.00 7.63 110 LEU A O 1
ATOM 768 N N . GLU A 1 111 ? -7.047 15.923 81.398 1.00 8.60 111 GLU A N 1
ATOM 769 C CA . GLU A 1 111 ? -7.474 15.769 80.014 1.00 9.59 111 GLU A CA 1
ATOM 770 C C . GLU A 1 111 ? -7.336 17.103 79.293 1.00 8.68 111 GLU A C 1
ATOM 771 O O . GLU A 1 111 ? -7.822 18.127 79.781 1.00 8.05 111 GLU A O 1
ATOM 777 N N . VAL A 1 112 ? -6.668 17.091 78.140 1.00 6.94 112 VAL A N 1
ATOM 778 C CA . VAL A 1 112 ? -6.407 18.301 77.369 1.00 6.30 112 VAL A CA 1
ATOM 779 C C . VAL A 1 112 ? -6.830 18.070 75.924 1.00 6.53 112 VAL A C 1
ATOM 780 O O . VAL A 1 112 ? -6.573 17.003 75.358 1.00 6.66 112 VAL A O 1
ATOM 784 N N . ARG A 1 113 ? -7.491 19.064 75.334 1.00 6.75 113 ARG A N 1
ATOM 785 C CA . ARG A 1 113 ? -7.841 19.060 73.917 1.00 7.06 113 ARG A CA 1
ATOM 786 C C . ARG A 1 113 ? -7.028 20.143 73.223 1.00 11.95 113 ARG A C 1
ATOM 787 O O . ARG A 1 113 ? -7.076 21.307 73.629 1.00 8.35 113 ARG A O 1
ATOM 795 N N . TYR A 1 114 ? -6.286 19.763 72.185 1.00 10.79 114 TYR A N 1
ATOM 796 C CA . TYR A 1 114 ? -5.436 20.682 71.436 1.00 5.56 114 TYR A CA 1
ATOM 797 C C . TYR A 1 114 ? -6.074 20.954 70.083 1.00 7.31 114 TYR A C 1
ATOM 798 O O . TYR A 1 114 ? -6.377 20.016 69.341 1.00 7.29 114 TYR A O 1
ATOM 807 N N . VAL A 1 115 ? -6.273 22.232 69.764 1.00 6.28 115 VAL A N 1
ATOM 808 C CA . VAL A 1 115 ? -6.990 22.631 68.558 1.00 7.10 115 VAL A CA 1
ATOM 809 C C . VAL A 1 115 ? -6.131 23.605 67.766 1.00 13.53 115 VAL A C 1
ATOM 810 O O . VAL A 1 115 ? -5.550 24.537 68.332 1.00 13.21 115 VAL A O 1
ATOM 814 N N . ALA A 1 116 ? -6.038 23.371 66.463 1.00 7.58 116 ALA A N 1
ATOM 815 C CA . ALA A 1 116 ? -5.472 24.323 65.522 1.00 7.84 116 ALA A CA 1
ATOM 816 C C . ALA A 1 116 ? -6.013 23.952 64.152 1.00 9.04 116 ALA A C 1
ATOM 817 O O . ALA A 1 116 ? -6.630 22.899 63.978 1.00 12.12 116 ALA A O 1
ATOM 819 N N . ALA A 1 117 ? -5.792 24.833 63.181 1.00 6.74 117 ALA A N 1
ATOM 820 C CA . ALA A 1 117 ? -6.133 24.491 61.806 1.00 6.00 117 ALA A CA 1
ATOM 821 C C . ALA A 1 117 ? -5.436 23.191 61.424 1.00 5.88 117 ALA A C 1
ATOM 822 O O . ALA A 1 117 ? -4.204 23.125 61.387 1.00 5.35 117 ALA A O 1
ATOM 824 N N . GLY A 1 118 ? -6.227 22.143 61.182 1.00 6.42 118 GLY A N 1
ATOM 825 C CA . GLY A 1 118 ? -5.698 20.837 60.851 1.00 6.40 118 GLY A CA 1
ATOM 826 C C . GLY A 1 118 ? -5.464 19.913 62.027 1.00 6.09 118 GLY A C 1
ATOM 827 O O . GLY A 1 118 ? -4.963 18.795 61.828 1.00 6.06 118 GLY A O 1
ATOM 828 N N . LEU A 1 119 ? -5.821 20.330 63.240 1.00 5.91 119 LEU A N 1
ATOM 829 C CA . LEU A 1 119 ? -5.513 19.576 64.449 1.00 5.58 119 LEU A CA 1
ATOM 830 C C . LEU A 1 119 ? -6.703 19.600 65.395 1.00 5.91 119 LEU A C 1
ATOM 831 O O . LEU A 1 119 ? -7.238 20.670 65.695 1.00 5.97 119 LEU A O 1
ATOM 836 N N . ASP A 1 120 ? -7.103 18.420 65.867 1.00 6.14 120 ASP A N 1
ATOM 837 C CA . ASP A 1 120 ? -8.122 18.281 66.912 1.00 9.40 120 ASP A CA 1
ATOM 838 C C . ASP A 1 120 ? -7.779 16.994 67.663 1.00 6.29 120 ASP A C 1
ATOM 839 O O . ASP A 1 120 ? -8.221 15.905 67.292 1.00 6.76 120 ASP A O 1
ATOM 844 N N . HIS A 1 121 ? -6.978 17.135 68.715 1.00 6.24 121 HIS A N 1
ATOM 845 C CA . HIS A 1 121 ? -6.367 15.995 69.386 1.00 5.51 121 HIS A CA 1
ATOM 846 C C . HIS A 1 121 ? -6.623 16.081 70.884 1.00 5.41 121 HIS A C 1
ATOM 847 O O . HIS A 1 121 ? -6.495 17.161 71.472 1.00 5.15 121 HIS A O 1
ATOM 854 N N . ARG A 1 122 ? -6.985 14.951 71.495 1.00 5.77 122 ARG A N 1
ATOM 855 C CA A ARG A 1 122 ? -7.205 14.879 72.929 0.50 6.01 122 ARG A CA 1
ATOM 856 C CA B ARG A 1 122 ? -7.216 14.866 72.928 0.50 7.37 122 ARG A CA 1
ATOM 857 C C . ARG A 1 122 ? -6.219 13.911 73.571 1.00 9.46 122 ARG A C 1
ATOM 858 O O . ARG A 1 122 ? -5.862 12.878 72.997 1.00 9.02 122 ARG A O 1
ATOM 869 N N . ALA A 1 123 ? -5.790 14.259 74.776 1.00 10.24 123 ALA A N 1
ATOM 870 C CA . ALA A 1 123 ? -4.889 13.429 75.554 1.00 5.99 123 ALA A CA 1
ATOM 871 C C . ALA A 1 123 ? -5.347 13.458 77.000 1.00 6.43 123 ALA A C 1
ATOM 872 O O . ALA A 1 123 ? -5.918 14.447 77.462 1.00 6.39 123 ALA A O 1
ATOM 874 N N . VAL A 1 124 ? -5.119 12.359 77.711 1.00 6.92 124 VAL A N 1
ATOM 875 C CA A VAL A 1 124 ? -5.407 12.282 79.138 0.65 7.41 124 VAL A CA 1
ATOM 876 C CA B VAL A 1 124 ? -5.407 12.284 79.137 0.35 7.41 124 VAL A CA 1
ATOM 877 C C . VAL A 1 124 ? -4.146 11.803 79.838 1.00 7.45 124 VAL A C 1
ATOM 878 O O . VAL A 1 124 ? -3.634 10.720 79.530 1.00 7.66 124 VAL A O 1
ATOM 885 N N . PHE A 1 125 ? -3.644 12.607 80.766 1.00 7.33 125 PHE A N 1
ATOM 886 C CA . PHE A 1 125 ? -2.405 12.315 81.470 1.00 7.44 125 PHE A CA 1
ATOM 887 C C . PHE A 1 125 ? -2.735 11.774 82.853 1.00 8.24 125 PHE A C 1
ATOM 888 O O . PHE A 1 125 ? -3.314 12.486 83.681 1.00 8.41 125 PHE A O 1
ATOM 896 N N . ALA A 1 126 ? -2.377 10.516 83.090 1.00 11.48 126 ALA A N 1
ATOM 897 C CA . ALA A 1 126 ? -2.721 9.863 84.338 1.00 9.63 126 ALA A CA 1
ATOM 898 C C . ALA A 1 126 ? -1.935 10.470 85.498 1.00 9.81 126 ALA A C 1
ATOM 899 O O . ALA A 1 126 ? -0.781 10.876 85.336 1.00 9.46 126 ALA A O 1
ATOM 901 N N . PRO A 1 127 ? -2.538 10.545 86.679 1.00 10.50 127 PRO A N 1
ATOM 902 C CA . PRO A 1 127 ? -1.801 11.033 87.847 1.00 10.77 127 PRO A CA 1
ATOM 903 C C . PRO A 1 127 ? -0.703 10.063 88.248 1.00 14.57 127 PRO A C 1
ATOM 904 O O . PRO A 1 127 ? -0.788 8.857 88.005 1.00 14.70 127 PRO A O 1
ATOM 908 N N . GLY A 1 128 ? 0.350 10.606 88.864 1.00 13.57 128 GLY A N 1
ATOM 909 C CA . GLY A 1 128 ? 1.394 9.772 89.413 1.00 12.14 128 GLY A CA 1
ATOM 910 C C . GLY A 1 128 ? 2.767 10.251 88.995 1.00 11.77 128 GLY A C 1
ATOM 911 O O . GLY A 1 128 ? 2.955 11.403 88.591 1.00 11.07 128 GLY A O 1
ATOM 912 N N . VAL A 1 129 ? 3.740 9.353 89.114 1.00 12.33 129 VAL A N 1
ATOM 913 C CA . VAL A 1 129 ? 5.126 9.638 88.776 1.00 12.19 129 VAL A CA 1
ATOM 914 C C . VAL A 1 129 ? 5.503 8.773 87.583 1.00 17.70 129 VAL A C 1
ATOM 915 O O . VAL A 1 129 ? 5.171 7.584 87.532 1.00 17.42 129 VAL A O 1
ATOM 919 N N . SER A 1 130 ? 6.177 9.379 86.618 1.00 13.27 130 SER A N 1
ATOM 920 C CA A SER A 1 130 ? 6.521 8.693 85.387 0.57 12.74 130 SER A CA 1
ATOM 921 C CA B SER A 1 130 ? 6.518 8.684 85.390 0.43 12.76 130 SER A CA 1
ATOM 922 C C . SER A 1 130 ? 7.777 7.842 85.562 1.00 13.80 130 SER A C 1
ATOM 923 O O . SER A 1 130 ? 8.612 8.118 86.429 1.00 13.43 130 SER A O 1
ATOM 928 N N . PRO A 1 131 ? 7.931 6.796 84.750 1.00 17.48 131 PRO A N 1
ATOM 929 C CA . PRO A 1 131 ? 9.223 6.108 84.688 1.00 18.54 131 PRO A CA 1
ATOM 930 C C . PRO A 1 131 ? 10.286 7.069 84.180 1.00 16.83 131 PRO A C 1
ATOM 931 O O . PRO A 1 131 ? 9.996 8.026 83.460 1.00 17.26 131 PRO A O 1
ATOM 935 N N . ARG A 1 132 ? 11.531 6.809 84.558 1.00 16.18 132 ARG A N 1
ATOM 936 C CA . ARG A 1 132 ? 12.629 7.711 84.237 1.00 15.69 132 ARG A CA 1
ATOM 937 C C . ARG A 1 132 ? 13.169 7.402 82.845 1.00 13.45 132 ARG A C 1
ATOM 938 O O . ARG A 1 132 ? 13.723 6.322 82.612 1.00 14.00 132 ARG A O 1
ATOM 946 N N . SER A 1 133 ? 13.014 8.348 81.924 1.00 11.24 133 SER A N 1
ATOM 947 C CA . SER A 1 133 ? 13.638 8.209 80.617 1.00 10.51 133 SER A CA 1
ATOM 948 C C . SER A 1 133 ? 15.157 8.246 80.742 1.00 12.03 133 SER A C 1
ATOM 949 O O . SER A 1 133 ? 15.715 8.886 81.638 1.00 12.92 133 SER A O 1
ATOM 952 N N . ALA A 1 134 ? 15.824 7.553 79.825 1.00 12.45 134 ALA A N 1
ATOM 953 C CA . ALA A 1 134 ? 17.279 7.455 79.871 1.00 14.41 134 ALA A CA 1
ATOM 954 C C . ALA A 1 134 ? 17.907 8.829 79.665 1.00 12.12 134 ALA A C 1
ATOM 955 O O . ALA A 1 134 ? 17.557 9.528 78.709 1.00 11.19 134 ALA A O 1
ATOM 957 N N . PRO A 1 135 ? 18.841 9.244 80.525 1.00 13.71 135 PRO A N 1
ATOM 958 C CA . PRO A 1 135 ? 19.433 10.584 80.378 1.00 12.24 135 PRO A CA 1
ATOM 959 C C . PRO A 1 135 ? 20.156 10.798 79.059 1.00 11.13 135 PRO A C 1
ATOM 960 O O . PRO A 1 135 ? 20.238 11.942 78.591 1.00 10.04 135 PRO A O 1
ATOM 964 N N . GLY A 1 136 ? 20.693 9.739 78.449 1.00 11.76 136 GLY A N 1
ATOM 965 C CA . GLY A 1 136 ? 21.288 9.885 77.130 1.00 11.29 136 GLY A CA 1
ATOM 966 C C . GLY A 1 136 ? 20.267 10.245 76.066 1.00 15.32 136 GLY A C 1
ATOM 967 O O . GLY A 1 136 ? 20.544 11.048 75.171 1.00 10.14 136 GLY A O 1
ATOM 968 N N . GLU A 1 137 ? 19.069 9.661 76.151 1.00 10.03 137 GLU A N 1
ATOM 969 C CA . GLU A 1 137 ? 18.017 9.992 75.195 1.00 9.30 137 GLU A CA 1
ATOM 970 C C . GLU A 1 137 ? 17.509 11.414 75.402 1.00 17.05 137 GLU A C 1
ATOM 971 O O . GLU A 1 137 ? 17.233 12.130 74.432 1.00 8.33 137 GLU A O 1
ATOM 977 N N . VAL A 1 138 ? 17.380 11.842 76.660 1.00 8.39 138 VAL A N 1
ATOM 978 C CA . VAL A 1 138 ? 16.934 13.204 76.941 1.00 8.11 138 VAL A CA 1
ATOM 979 C C . VAL A 1 138 ? 17.937 14.213 76.397 1.00 8.31 138 VAL A C 1
ATOM 980 O O . VAL A 1 138 ? 17.568 15.198 75.748 1.00 8.18 138 VAL A O 1
ATOM 984 N N . THR A 1 139 ? 19.225 13.977 76.653 1.00 8.77 139 THR A N 1
ATOM 985 C CA . THR A 1 139 ? 20.260 14.880 76.163 1.00 9.15 139 THR A CA 1
ATOM 986 C C . THR A 1 139 ? 20.266 14.951 74.640 1.00 10.84 139 THR A C 1
ATOM 987 O O . THR A 1 139 ? 20.376 16.039 74.063 1.00 9.32 139 THR A O 1
ATOM 991 N N . ALA A 1 140 ? 20.138 13.803 73.968 1.00 9.21 140 ALA A N 1
ATOM 992 C CA . ALA A 1 140 ? 20.102 13.814 72.508 1.00 9.47 140 ALA A CA 1
ATOM 993 C C . ALA A 1 140 ? 18.859 14.534 71.993 1.00 9.41 140 ALA A C 1
ATOM 994 O O . ALA A 1 140 ? 18.911 15.214 70.963 1.00 9.50 140 ALA A O 1
ATOM 996 N N . PHE A 1 141 ? 17.738 14.407 72.705 1.00 8.35 141 PHE A N 1
ATOM 997 C CA . PHE A 1 141 ? 16.517 15.104 72.315 1.00 8.54 141 PHE A CA 1
ATOM 998 C C . PHE A 1 141 ? 16.670 16.618 72.461 1.00 8.11 141 PHE A C 1
ATOM 999 O O . PHE A 1 141 ? 16.354 17.380 71.538 1.00 8.24 141 PHE A O 1
ATOM 1007 N N . CYS A 1 142 ? 17.166 17.076 73.613 1.00 8.57 142 CYS A N 1
ATOM 1008 C CA . CYS A 1 142 ? 17.324 18.514 73.831 1.00 11.23 142 CYS A CA 1
ATOM 1009 C C . CYS A 1 142 ? 18.272 19.129 72.808 1.00 9.21 142 CYS A C 1
ATOM 1010 O O . CYS A 1 142 ? 18.030 20.237 72.312 1.00 9.71 142 CYS A O 1
ATOM 1013 N N . SER A 1 143 ? 19.344 18.410 72.466 1.00 9.56 143 SER A N 1
ATOM 1014 C CA A SER A 1 143 ? 20.308 18.928 71.500 0.69 10.67 143 SER A CA 1
ATOM 1015 C CA B SER A 1 143 ? 20.305 18.935 71.503 0.31 10.67 143 SER A CA 1
ATOM 1016 C C . SER A 1 143 ? 19.704 18.999 70.106 1.00 11.84 143 SER A C 1
ATOM 1017 O O . SER A 1 143 ? 19.951 19.956 69.363 1.00 11.89 143 SER A O 1
ATOM 1022 N N . ALA A 1 144 ? 18.913 17.991 69.732 1.00 11.65 144 ALA A N 1
ATOM 1023 C CA . ALA A 1 144 ? 18.314 17.979 68.402 1.00 14.33 144 ALA A CA 1
ATOM 1024 C C . ALA A 1 144 ? 17.228 19.041 68.276 1.00 15.15 144 ALA A C 1
ATOM 1025 O O . ALA A 1 144 ? 17.052 19.637 67.206 1.00 11.30 144 ALA A O 1
ATOM 1027 N N . LEU A 1 145 ? 16.487 19.289 69.356 1.00 9.61 145 LEU A N 1
ATOM 1028 C CA . LEU A 1 145 ? 15.511 20.372 69.342 1.00 9.95 145 LEU A CA 1
ATOM 1029 C C . LEU A 1 145 ? 16.201 21.720 69.207 1.00 10.99 145 LEU A C 1
ATOM 1030 O O . LEU A 1 145 ? 15.695 22.624 68.533 1.00 11.83 145 LEU A O 1
ATOM 1035 N N . TYR A 1 146 ? 17.369 21.863 69.833 1.00 11.33 146 TYR A N 1
ATOM 1036 C CA . TYR A 1 146 ? 18.123 23.107 69.747 1.00 13.46 146 TYR A CA 1
ATOM 1037 C C . TYR A 1 146 ? 18.607 23.365 68.321 1.00 15.29 146 TYR A C 1
ATOM 1038 O O . TYR A 1 146 ? 18.499 24.489 67.815 1.00 15.89 146 TYR A O 1
ATOM 1047 N N . ARG A 1 147 ? 19.146 22.335 67.663 1.00 17.08 147 ARG A N 1
ATOM 1048 C CA . ARG A 1 147 ? 19.520 22.441 66.254 1.00 15.38 147 ARG A CA 1
ATOM 1049 C C . ARG A 1 147 ? 18.348 22.861 65.389 1.00 15.66 147 ARG A C 1
ATOM 1050 O O . ARG A 1 147 ? 18.478 23.762 64.551 1.00 17.32 147 ARG A O 1
ATOM 1058 N N . PHE A 1 148 ? 17.203 22.202 65.563 1.00 14.28 148 PHE A N 1
ATOM 1059 C CA . PHE A 1 148 ? 16.035 22.544 64.774 1.00 20.68 148 PHE A CA 1
ATOM 1060 C C . PHE A 1 148 ? 15.674 24.011 64.957 1.00 20.98 148 PHE A C 1
ATOM 1061 O O . PHE A 1 148 ? 15.383 24.714 63.983 1.00 22.64 148 PHE A O 1
ATOM 1069 N N . ASN A 1 149 ? 15.695 24.489 66.205 1.00 15.07 149 ASN A N 1
ATOM 1070 C CA . ASN A 1 149 ? 15.375 25.886 66.478 1.00 16.25 149 ASN A CA 1
ATOM 1071 C C . ASN A 1 149 ? 16.333 26.832 65.758 1.00 20.09 149 ASN A C 1
ATOM 1072 O O . ASN A 1 149 ? 15.904 27.826 65.159 1.00 20.00 149 ASN A O 1
ATOM 1077 N N . ARG A 1 150 ? 17.636 26.542 65.808 1.00 21.81 150 ARG A N 1
ATOM 1078 C CA . ARG A 1 150 ? 18.613 27.438 65.192 1.00 25.57 150 ARG A CA 1
ATOM 1079 C C . ARG A 1 150 ? 18.580 27.341 63.671 1.00 29.00 150 ARG A C 1
ATOM 1080 O O . ARG A 1 150 ? 18.647 28.363 62.977 1.00 30.03 150 ARG A O 1
ATOM 1083 N N . GLU A 1 151 ? 18.480 26.122 63.136 1.00 29.90 151 GLU A N 1
ATOM 1084 C CA . GLU A 1 151 ? 18.398 25.958 61.689 1.00 31.38 151 GLU A CA 1
ATOM 1085 C C . GLU A 1 151 ? 17.122 26.569 61.126 1.00 33.74 151 GLU A C 1
ATOM 1086 O O . GLU A 1 151 ? 17.105 27.010 59.971 1.00 37.07 151 GLU A O 1
ATOM 1088 N N . ALA A 1 152 ? 16.050 26.604 61.917 1.00 32.09 152 ALA A N 1
ATOM 1089 C CA . ALA A 1 152 ? 14.793 27.197 61.481 1.00 34.06 152 ALA A CA 1
ATOM 1090 C C . ALA A 1 152 ? 14.773 28.710 61.627 1.00 37.85 152 ALA A C 1
ATOM 1091 O O . ALA A 1 152 ? 13.740 29.329 61.347 1.00 40.64 152 ALA A O 1
ATOM 1093 N N . GLN A 1 153 ? 15.872 29.319 62.070 1.00 37.69 153 GLN A N 1
ATOM 1094 C CA . GLN A 1 153 ? 15.973 30.772 62.031 1.00 40.10 153 GLN A CA 1
ATOM 1095 C C . GLN A 1 153 ? 16.389 31.268 60.656 1.00 43.41 153 GLN A C 1
ATOM 1096 O O . GLN A 1 153 ? 16.065 32.402 60.287 1.00 46.94 153 GLN A O 1
ATOM 1102 N N . ARG A 1 154 ? 17.100 30.441 59.892 1.00 42.55 154 ARG A N 1
ATOM 1103 C CA . ARG A 1 154 ? 17.497 30.799 58.537 1.00 46.36 154 ARG A CA 1
ATOM 1104 C C . ARG A 1 154 ? 16.292 30.775 57.605 1.00 49.40 154 ARG A C 1
ATOM 1105 O O . ARG A 1 154 ? 16.312 30.102 56.570 1.00 53.14 154 ARG A O 1
ATOM 1107 N N . LEU A 1 155 ? 15.242 31.507 57.961 1.00 49.44 155 LEU A N 1
ATOM 1108 C CA . LEU A 1 155 ? 14.012 31.522 57.181 1.00 51.31 155 LEU A CA 1
ATOM 1109 C C . LEU A 1 155 ? 13.609 32.952 56.834 1.00 56.41 155 LEU A C 1
ATOM 1110 O O . LEU A 1 155 ? 12.434 33.237 56.604 1.00 58.58 155 LEU A O 1
ATOM 1112 N N . ASN A 1 160 ? 7.470 30.081 63.703 1.00 32.32 160 ASN A N 1
ATOM 1113 C CA . ASN A 1 160 ? 7.191 29.044 64.690 1.00 27.57 160 ASN A CA 1
ATOM 1114 C C . ASN A 1 160 ? 7.752 29.413 66.059 1.00 24.38 160 ASN A C 1
ATOM 1115 O O . ASN A 1 160 ? 8.580 30.316 66.183 1.00 23.90 160 ASN A O 1
ATOM 1120 N N . PHE A 1 161 ? 7.291 28.708 67.087 1.00 21.00 161 PHE A N 1
ATOM 1121 C CA . PHE A 1 161 ? 7.819 28.908 68.427 1.00 18.43 161 PHE A CA 1
ATOM 1122 C C . PHE A 1 161 ? 9.268 28.440 68.509 1.00 16.17 161 PHE A C 1
ATOM 1123 O O . PHE A 1 161 ? 9.713 27.578 67.746 1.00 14.41 161 PHE A O 1
ATOM 1131 N N . TRP A 1 162 ? 10.008 29.025 69.447 1.00 17.12 162 TRP A N 1
ATOM 1132 C CA . TRP A 1 162 ? 11.283 28.458 69.879 1.00 10.17 162 TRP A CA 1
ATOM 1133 C C . TRP A 1 162 ? 10.952 27.374 70.897 1.00 12.58 162 TRP A C 1
ATOM 1134 O O . TRP A 1 162 ? 10.730 27.660 72.075 1.00 8.29 162 TRP A O 1
ATOM 1145 N N . PHE A 1 163 ? 10.897 26.126 70.439 1.00 7.61 163 PHE A N 1
ATOM 1146 C CA . PHE A 1 163 ? 10.428 25.038 71.286 1.00 8.64 163 PHE A CA 1
ATOM 1147 C C . PHE A 1 163 ? 11.424 24.712 72.393 1.00 6.71 163 PHE A C 1
ATOM 1148 O O . PHE A 1 163 ? 12.633 24.632 72.164 1.00 8.36 163 PHE A O 1
ATOM 1156 N N . HIS A 1 164 ? 10.887 24.514 73.625 1.00 6.36 164 HIS A N 1
ATOM 1157 C CA . HIS A 1 164 ? 11.587 23.977 74.778 1.00 7.25 164 HIS A CA 1
ATOM 1158 C C . HIS A 1 164 ? 11.234 22.505 74.959 1.00 5.93 164 HIS A C 1
ATOM 1159 O O . HIS A 1 164 ? 10.121 22.083 74.633 1.00 5.55 164 HIS A O 1
ATOM 1166 N N . PRO A 1 165 ? 12.173 21.703 75.467 1.00 8.28 165 PRO A N 1
ATOM 1167 C CA . PRO A 1 165 ? 11.862 20.284 75.710 1.00 6.01 165 PRO A CA 1
ATOM 1168 C C . PRO A 1 165 ? 10.664 20.082 76.620 1.00 5.75 165 PRO A C 1
ATOM 1169 O O . PRO A 1 165 ? 9.831 19.207 76.351 1.00 9.06 165 PRO A O 1
ATOM 1173 N N . GLU A 1 166 ? 10.552 20.863 77.697 1.00 6.06 166 GLU A N 1
ATOM 1174 C CA . GLU A 1 166 ? 9.354 20.798 78.524 1.00 6.03 166 GLU A CA 1
ATOM 1175 C C . GLU A 1 166 ? 8.151 21.424 77.838 1.00 5.68 166 GLU A C 1
ATOM 1176 O O . GLU A 1 166 ? 7.021 21.217 78.289 1.00 6.27 166 GLU A O 1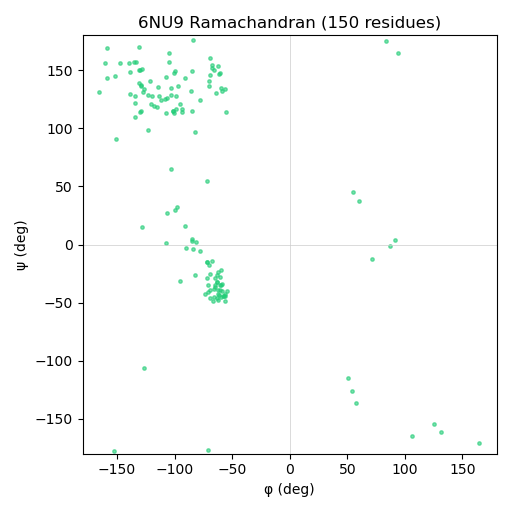
ATOM 1182 N N . GLY A 1 167 ? 8.371 22.197 76.774 1.00 11.91 167 GLY A N 1
ATOM 1183 C CA . GLY A 1 167 ? 7.261 22.692 75.986 1.00 5.49 167 GLY A CA 1
ATOM 1184 C C . GLY A 1 167 ? 6.595 21.611 75.161 1.00 5.41 167 GLY A C 1
ATOM 1185 O O . GLY A 1 167 ? 5.399 21.693 74.882 1.00 18.94 167 GLY A O 1
ATOM 1186 N N . LEU A 1 168 ? 7.350 20.585 74.768 1.00 5.32 168 LEU A N 1
ATOM 1187 C CA . LEU A 1 168 ? 6.800 19.467 74.010 1.00 5.63 168 LEU A CA 1
ATOM 1188 C C . LEU A 1 168 ? 6.403 18.284 74.884 1.00 5.84 168 LEU A C 1
ATOM 1189 O O . LEU A 1 168 ? 5.476 17.543 74.532 1.00 6.43 168 LEU A O 1
ATOM 1194 N N . LEU A 1 169 ? 7.097 18.077 75.992 1.00 8.66 169 LEU A N 1
ATOM 1195 C CA . LEU A 1 169 ? 6.802 16.988 76.918 1.00 8.18 169 LEU A CA 1
ATOM 1196 C C . LEU A 1 169 ? 6.062 17.543 78.133 1.00 8.05 169 LEU A C 1
ATOM 1197 O O . LEU A 1 169 ? 6.560 17.566 79.258 1.00 8.81 169 LEU A O 1
ATOM 1202 N N . GLY A 1 170 ? 4.858 18.047 77.865 1.00 7.27 170 GLY A N 1
ATOM 1203 C CA . GLY A 1 170 ? 4.066 18.702 78.879 1.00 7.26 170 GLY A CA 1
ATOM 1204 C C . GLY A 1 170 ? 2.604 18.776 78.499 1.00 6.55 170 GLY A C 1
ATOM 1205 O O . GLY A 1 170 ? 2.246 18.723 77.320 1.00 6.13 170 GLY A O 1
ATOM 1206 N N . PRO A 1 171 ? 1.729 18.889 79.499 1.00 6.52 171 PRO A N 1
ATOM 1207 C CA . PRO A 1 171 ? 0.285 18.959 79.215 1.00 6.52 171 PRO A CA 1
ATOM 1208 C C . PRO A 1 171 ? -0.110 20.131 78.338 1.00 9.14 171 PRO A C 1
ATOM 1209 O O . PRO A 1 171 ? -1.018 19.994 77.508 1.00 5.40 171 PRO A O 1
ATOM 1213 N N . PHE A 1 172 ? 0.556 21.277 78.485 1.00 6.59 172 PHE A N 1
ATOM 1214 C CA . PHE A 1 172 ? 0.171 22.506 77.805 1.00 6.76 172 PHE A CA 1
ATOM 1215 C C . PHE A 1 172 ? 1.012 22.768 76.561 1.00 6.88 172 PHE A C 1
ATOM 1216 O O . PHE A 1 172 ? 1.210 23.924 76.172 1.00 7.39 172 PHE A O 1
ATOM 1224 N N . ALA A 1 173 ? 1.482 21.704 75.921 1.00 6.53 173 ALA A N 1
ATOM 1225 C CA . ALA A 1 173 ? 2.266 21.829 74.705 1.00 6.73 173 ALA A CA 1
ATOM 1226 C C . ALA A 1 173 ? 1.454 22.529 73.615 1.00 6.57 173 ALA A C 1
ATOM 1227 O O . ALA A 1 173 ? 0.232 22.371 73.543 1.00 6.04 173 ALA A O 1
ATOM 1229 N N . PRO A 1 174 ? 2.111 23.300 72.732 1.00 11.37 174 PRO A N 1
ATOM 1230 C CA . PRO A 1 174 ? 3.556 23.526 72.619 1.00 11.15 174 PRO A CA 1
ATOM 1231 C C . PRO A 1 174 ? 4.062 24.718 73.425 1.00 9.08 174 PRO A C 1
ATOM 1232 O O . PRO A 1 174 ? 5.178 25.188 73.195 1.00 11.43 174 PRO A O 1
ATOM 1236 N N . PHE A 1 175 ? 3.253 25.194 74.364 1.00 8.96 175 PHE A N 1
ATOM 1237 C CA . PHE A 1 175 ? 3.513 26.464 75.028 1.00 10.14 175 PHE A CA 1
ATOM 1238 C C . PHE A 1 175 ? 4.592 26.304 76.095 1.00 11.14 175 PHE A C 1
ATOM 1239 O O . PHE A 1 175 ? 4.459 25.479 77.006 1.00 10.81 175 PHE A O 1
ATOM 1247 N N . SER A 1 176 ? 5.654 27.101 75.994 1.00 12.60 176 SER A N 1
ATOM 1248 C CA A SER A 1 176 ? 6.711 27.126 77.003 0.60 16.77 176 SER A CA 1
ATOM 1249 C CA B SER A 1 176 ? 6.705 27.127 77.009 0.40 16.75 176 SER A CA 1
ATOM 1250 C C . SER A 1 176 ? 7.146 28.563 77.233 1.00 19.17 176 SER A C 1
ATOM 1251 O O . SER A 1 176 ? 8.015 29.087 76.519 1.00 21.05 176 SER A O 1
ATOM 1256 N N . PRO A 1 177 ? 6.567 29.237 78.218 1.00 19.34 177 PRO A N 1
ATOM 1257 C CA . PRO A 1 177 ? 7.024 30.591 78.549 1.00 17.85 177 PRO A CA 1
ATOM 1258 C C . PRO A 1 177 ? 8.398 30.575 79.202 1.00 26.21 177 PRO A C 1
ATOM 1259 O O . PRO A 1 177 ? 9.022 29.516 79.335 1.00 25.47 177 PRO A O 1
ATOM 1263 N N . GLY A 1 178 ? 8.882 31.744 79.607 1.00 21.54 178 GLY A N 1
ATOM 1264 C CA . GLY A 1 178 ? 10.192 31.856 8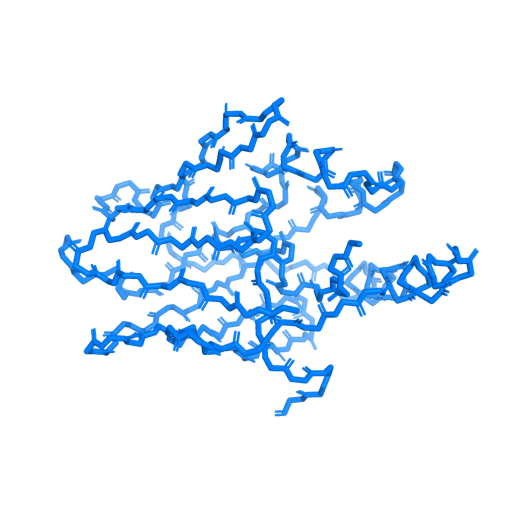0.209 1.00 24.20 178 GLY A CA 1
ATOM 1265 C C . GLY A 1 178 ? 11.292 31.945 79.171 1.00 27.62 178 GLY A C 1
ATOM 1266 O O . GLY A 1 178 ? 11.075 31.843 77.962 1.00 27.11 178 GLY A O 1
ATOM 1267 N N . HIS A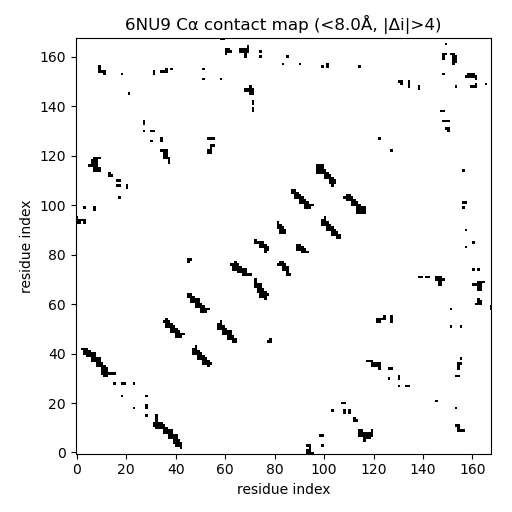 1 179 ? 12.507 32.154 79.665 1.00 31.80 179 HIS A N 1
ATOM 1268 C CA . HIS A 1 179 ? 13.676 32.187 78.803 1.00 33.96 179 HIS A CA 1
ATOM 1269 C C . HIS A 1 179 ? 14.175 30.766 78.560 1.00 33.46 179 HIS A C 1
ATOM 1270 O O . HIS A 1 179 ? 13.653 29.791 79.110 1.00 32.50 179 HIS A O 1
ATOM 1277 N N . VAL A 1 180 ? 15.205 30.639 77.719 1.00 34.10 180 VAL A N 1
ATOM 1278 C CA . VAL A 1 180 ? 15.809 29.333 77.482 1.00 34.06 180 VAL A CA 1
ATOM 1279 C C . VAL A 1 180 ? 16.529 28.807 78.713 1.00 36.19 180 VAL A C 1
ATOM 1280 O O . VAL A 1 180 ? 16.859 27.617 78.767 1.00 35.48 180 VAL A O 1
ATOM 1284 N N . TRP A 1 181 ? 16.767 29.663 79.704 1.00 37.77 181 TRP A N 1
ATOM 1285 C CA . TRP A 1 181 ? 17.410 29.286 80.952 1.00 37.99 181 TRP A CA 1
ATOM 1286 C C . TRP A 1 181 ? 16.397 29.207 82.089 1.00 38.02 181 TRP A C 1
ATOM 1287 O O . TRP A 1 181 ? 15.272 29.704 81.993 1.00 39.76 181 TRP A O 1
ATOM 1298 N N . GLU A 1 182 ? 16.823 28.580 83.180 1.00 37.95 182 GLU A N 1
ATOM 1299 C CA . GLU A 1 182 ? 15.989 28.443 84.367 1.00 38.04 182 GLU A CA 1
ATOM 1300 C C . GLU A 1 182 ? 16.092 29.680 85.255 1.00 40.49 182 GLU A C 1
ATOM 1301 O O . GLU A 1 182 ? 15.113 30.403 85.448 1.00 40.00 182 GLU A O 1
#

InterPro domains:
  IPR001788 RNA-dependent RNA polymerase, alsuviricetes [PF00978] (1369-1580)
  IPR002588 Alphavirus-like methyltransferase domain [PF01660] (37-353)
  IPR002588 Alphavirus-like methyltransferase domain [PS51743] (56-240)
  IPR002589 Macro domain [PF01661] (804-895)
  IPR002589 Macro domain [PS51154] (775-921)
  IPR002589 Macro domain [SM00506] (787-902)
  IPR007094 RNA-directed RNA polymerase, catalytic domain [PS50507] (1454-1565)
  IPR008748 Hepatitis E virus, cysteine peptidase [PF05417] (432-592)
  IPR022202 Hepatitis E virus, hinge domain [PF12526] (686-785)
  IPR027351 (+) RNA virus helicase core domain [PF01443] (973-1184)
  IPR027351 (+) RNA virus helicase core domain [PS51657] (934-1216)
  IPR027417 P-loop containing nucleoside triphosphate hydrolase [G3DSA:3.40.50.300] (967-1068)
  IPR027417 P-loop containing nucleoside triphosphate hydrolase [G3DSA:3.40.50.300] (1083-1203)
  IPR027417 P-loop containing nucleoside triphosphate hydrolase [SSF52540] (974-1095)
  IPR043472 Macro domain-like [G3DSA:3.40.220.10] (787-904)
  IPR043472 Macro domain-like [SSF52949] (779-907)
  IPR043502 DNA/RNA polymerase superfamily [SSF56672] (1304-1645)
  IPR044371 Non-structural protein 3, X-domain-like [cd21557] (800-910)
  IPR047307 RNA-dependent RNA polymerase, hepevirus [cd23259] (1312-1585)